Protein AF-A0A6C0DRL9-F1 (afdb_monomer_lite)

Foldseek 3Di:
DQKDWDDDPPDQFIWIWGDDDPVCVVDPPCPDDGDTPGDGHHPVVNVVVVVVVVCVVPPVVDDDDDPDD

Structure (mmCIF, N/CA/C/O backbone):
data_AF-A0A6C0DRL9-F1
#
_entry.id   AF-A0A6C0DRL9-F1
#
loop_
_atom_site.group_PDB
_atom_site.id
_atom_site.type_symbol
_atom_site.label_atom_id
_atom_site.label_alt_id
_atom_site.label_comp_id
_atom_site.label_asym_id
_atom_site.label_entity_id
_atom_site.label_seq_id
_atom_site.pdbx_PDB_ins_code
_atom_site.Cartn_x
_atom_site.Cartn_y
_atom_site.Cartn_z
_atom_site.occupancy
_atom_site.B_iso_or_equiv
_atom_site.auth_seq_id
_atom_site.auth_comp_id
_atom_site.auth_asym_id
_atom_site.auth_atom_id
_atom_site.pdbx_PDB_model_num
ATOM 1 N N . MET A 1 1 ? 9.432 -5.273 3.955 1.00 62.25 1 MET A N 1
ATOM 2 C CA . MET A 1 1 ? 8.538 -4.587 2.996 1.00 62.25 1 MET A CA 1
ATOM 3 C C . MET A 1 1 ? 8.617 -3.074 3.157 1.00 62.25 1 MET A C 1
ATOM 5 O O . MET A 1 1 ? 8.389 -2.602 4.270 1.00 62.25 1 MET A O 1
ATOM 9 N N . PRO A 1 2 ? 8.955 -2.335 2.084 1.00 78.88 2 PRO A N 1
ATOM 10 C CA . PRO A 1 2 ? 9.077 -0.872 2.085 1.00 78.88 2 PRO A CA 1
ATOM 11 C C . PRO A 1 2 ? 7.727 -0.140 2.108 1.00 78.88 2 PRO A C 1
ATOM 13 O O . PRO A 1 2 ? 7.695 1.046 2.410 1.00 78.88 2 PRO A O 1
ATOM 16 N N . TYR A 1 3 ? 6.615 -0.838 1.861 1.00 88.44 3 TYR A N 1
ATOM 17 C CA . TYR A 1 3 ? 5.252 -0.307 1.936 1.00 88.44 3 TYR A CA 1
ATOM 18 C C . TYR A 1 3 ? 4.413 -1.152 2.893 1.00 88.44 3 TYR A C 1
ATOM 20 O O . TYR A 1 3 ? 4.574 -2.375 2.941 1.00 88.44 3 TYR A O 1
ATOM 28 N N . ILE A 1 4 ? 3.533 -0.507 3.656 1.00 90.25 4 ILE A N 1
ATOM 29 C CA . ILE A 1 4 ? 2.649 -1.150 4.632 1.00 90.25 4 ILE A CA 1
ATOM 30 C C . ILE A 1 4 ? 1.220 -0.635 4.483 1.00 90.25 4 ILE A C 1
ATOM 32 O O . ILE A 1 4 ? 1.008 0.548 4.216 1.00 90.25 4 ILE A O 1
ATOM 36 N N . SER A 1 5 ? 0.249 -1.518 4.710 1.00 92.56 5 SER A N 1
ATOM 37 C CA . SER A 1 5 ? -1.155 -1.151 4.893 1.00 92.56 5 SER A CA 1
ATOM 38 C C . SER A 1 5 ? -1.553 -1.286 6.361 1.00 92.56 5 SER A C 1
ATOM 40 O O . SER A 1 5 ? -1.199 -2.284 6.991 1.00 92.56 5 SER A O 1
ATOM 42 N N . ARG A 1 6 ? -2.332 -0.346 6.902 1.00 91.56 6 ARG A N 1
ATOM 43 C CA . ARG A 1 6 ? -2.866 -0.415 8.272 1.00 91.56 6 ARG A CA 1
ATOM 44 C C . ARG A 1 6 ? -4.353 -0.065 8.292 1.00 91.56 6 ARG A C 1
ATOM 46 O O . ARG A 1 6 ? -4.759 0.906 7.667 1.00 91.56 6 ARG A O 1
ATOM 53 N N . LYS A 1 7 ? -5.154 -0.813 9.058 1.00 93.44 7 LYS A N 1
ATOM 54 C CA . LYS A 1 7 ? -6.552 -0.446 9.339 1.00 93.44 7 LYS A CA 1
ATOM 55 C C . LYS A 1 7 ? -6.599 0.791 10.240 1.00 93.44 7 LYS A C 1
ATOM 57 O O . LYS A 1 7 ? -5.900 0.850 11.257 1.00 93.44 7 LYS A O 1
ATOM 62 N N . ILE A 1 8 ? -7.407 1.777 9.867 1.00 93.38 8 ILE A N 1
ATOM 63 C CA . ILE A 1 8 ? -7.607 2.980 10.678 1.00 93.38 8 ILE A CA 1
ATOM 64 C C . ILE A 1 8 ? -8.512 2.634 11.863 1.00 93.38 8 ILE A C 1
ATOM 66 O O . ILE A 1 8 ? -9.520 1.947 11.712 1.00 93.38 8 ILE A O 1
ATOM 70 N N . ARG A 1 9 ? -8.148 3.097 13.062 1.00 91.38 9 ARG A N 1
ATOM 71 C CA . ARG A 1 9 ? -8.955 2.866 14.267 1.00 91.38 9 ARG A CA 1
ATOM 72 C C . ARG A 1 9 ? -10.291 3.604 14.130 1.00 91.38 9 ARG A C 1
ATOM 74 O O . ARG A 1 9 ? -10.301 4.763 13.730 1.00 91.38 9 ARG A O 1
ATOM 81 N N . GLY A 1 10 ? -11.396 2.923 14.430 1.00 92.44 10 GLY A N 1
ATOM 82 C CA . GLY A 1 10 ? -12.745 3.498 14.345 1.00 92.44 10 GLY 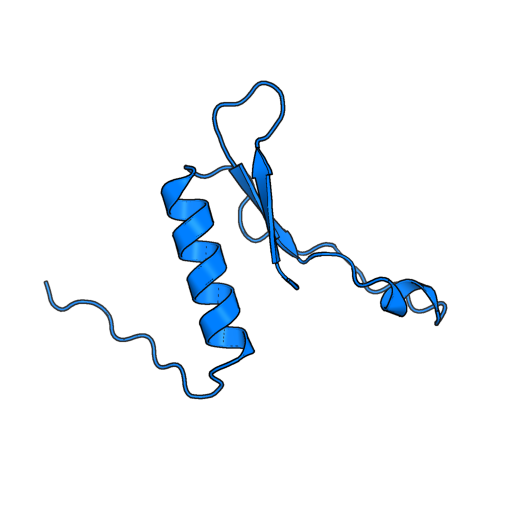A CA 1
ATOM 83 C C . GLY A 1 10 ? -13.291 3.689 12.925 1.00 92.44 10 GLY A C 1
ATOM 84 O O . GLY A 1 10 ? -14.366 4.252 12.773 1.00 92.44 10 GLY A O 1
ATOM 85 N N . LYS A 1 11 ? -12.587 3.234 11.875 1.00 91.81 11 LYS A N 1
ATOM 86 C CA . LYS A 1 11 ? -13.069 3.301 10.485 1.00 91.81 11 LYS A CA 1
ATOM 87 C C . LYS A 1 11 ? -12.924 1.948 9.795 1.00 91.81 11 LYS A C 1
ATOM 89 O O . LYS A 1 11 ? -11.951 1.225 10.021 1.00 91.81 11 LYS A O 1
ATOM 94 N N . ASN A 1 12 ? -13.851 1.610 8.900 1.00 92.25 12 ASN A N 1
ATOM 95 C CA . ASN A 1 12 ? -13.757 0.396 8.083 1.00 92.25 12 ASN A CA 1
ATOM 96 C C . ASN A 1 12 ? -12.885 0.601 6.830 1.00 92.25 12 ASN A C 1
ATOM 98 O O . ASN A 1 12 ? -13.265 0.241 5.720 1.00 92.25 12 ASN A O 1
ATOM 102 N N . CYS A 1 13 ? -11.720 1.231 6.986 1.00 94.50 13 CYS A N 1
ATOM 103 C CA . CYS A 1 13 ? -10.812 1.465 5.870 1.00 94.50 13 CYS A CA 1
ATOM 104 C C . CYS A 1 13 ? -9.341 1.315 6.252 1.00 94.50 13 CYS A C 1
ATOM 106 O O . CYS A 1 13 ? -8.959 1.282 7.426 1.00 94.50 13 CYS A O 1
ATOM 108 N N . TYR A 1 14 ? -8.517 1.195 5.218 1.00 95.31 14 TYR A N 1
ATOM 109 C CA . TYR A 1 14 ? -7.092 0.919 5.276 1.00 95.31 14 TYR A CA 1
ATOM 110 C C . TYR A 1 14 ? -6.302 2.086 4.681 1.00 95.31 14 TYR A C 1
ATOM 112 O O . TYR A 1 14 ? -6.686 2.649 3.655 1.00 95.31 14 TYR A O 1
ATOM 120 N N . SER A 1 15 ? -5.186 2.431 5.315 1.00 93.19 15 SER A N 1
ATOM 121 C CA . SER A 1 15 ? -4.210 3.394 4.806 1.00 93.19 15 SER A CA 1
ATOM 122 C C . SER A 1 15 ? -2.972 2.674 4.287 1.00 93.19 15 SER A C 1
ATOM 124 O O . SER A 1 15 ? -2.532 1.699 4.899 1.00 93.19 15 SER A O 1
ATOM 126 N N . VAL A 1 16 ? -2.395 3.146 3.179 1.00 93.25 16 VAL A N 1
ATOM 127 C CA . VAL A 1 16 ? -1.144 2.622 2.608 1.00 93.25 16 VAL A CA 1
ATOM 128 C C . VAL A 1 16 ? -0.046 3.670 2.739 1.00 93.25 16 VAL A C 1
ATOM 130 O O . VAL A 1 16 ? -0.201 4.820 2.326 1.00 93.25 16 VAL A O 1
ATOM 133 N N . THR A 1 17 ? 1.082 3.280 3.331 1.00 91.12 17 THR A N 1
ATOM 134 C CA . THR A 1 17 ? 2.192 4.190 3.654 1.00 91.12 17 THR A CA 1
ATOM 135 C C . THR A 1 17 ? 3.550 3.553 3.381 1.00 91.12 17 THR A C 1
ATOM 137 O O . THR A 1 17 ? 3.693 2.328 3.412 1.00 91.12 17 THR A O 1
ATOM 140 N N . LYS A 1 18 ? 4.575 4.380 3.142 1.00 87.25 18 LYS A N 1
ATOM 141 C CA . LYS A 1 18 ? 5.971 3.918 3.104 1.00 87.25 18 LYS A CA 1
ATOM 142 C C . LYS A 1 18 ? 6.439 3.567 4.523 1.00 87.25 18 LYS A C 1
ATOM 144 O O . LYS A 1 18 ? 6.304 4.367 5.453 1.00 87.25 18 LYS A O 1
ATOM 149 N N . LYS A 1 19 ? 7.002 2.372 4.708 1.00 81.75 19 LYS A N 1
ATOM 150 C CA . LYS A 1 19 ? 7.627 1.943 5.963 1.00 81.75 19 LYS A CA 1
ATOM 151 C C . LYS A 1 19 ? 8.865 2.803 6.205 1.00 81.75 19 LYS A C 1
ATOM 153 O O . LYS A 1 19 ? 9.724 2.907 5.334 1.00 81.75 19 LYS A O 1
ATOM 158 N N . LYS A 1 20 ? 8.990 3.375 7.404 1.00 72.75 20 LYS A N 1
ATOM 159 C CA . LYS A 1 20 ? 10.244 4.015 7.824 1.00 72.75 20 LYS A CA 1
ATOM 160 C C . LYS A 1 20 ? 11.346 2.953 7.876 1.00 72.75 20 LYS A C 1
ATOM 162 O O . LYS A 1 20 ? 11.178 1.938 8.558 1.00 72.75 20 LYS A O 1
ATOM 167 N N . SER A 1 21 ? 12.446 3.166 7.156 1.00 66.81 21 SER A N 1
ATOM 168 C CA . SER A 1 21 ? 13.627 2.310 7.278 1.00 66.81 21 SER A CA 1
ATOM 169 C C . SER A 1 21 ? 14.305 2.585 8.629 1.00 66.81 21 SER A C 1
ATOM 171 O O . SER A 1 21 ? 14.310 3.723 9.099 1.00 66.81 21 SER A O 1
ATOM 173 N N . LYS A 1 22 ? 14.861 1.552 9.280 1.00 58.34 22 LYS A N 1
ATOM 174 C CA . LYS A 1 22 ? 15.650 1.724 10.516 1.00 58.34 22 LYS A CA 1
ATOM 175 C C . LYS A 1 22 ? 16.977 2.459 10.244 1.00 58.34 22 LYS A C 1
ATOM 177 O O . LYS A 1 22 ? 17.496 3.110 11.142 1.00 58.34 22 LYS A O 1
ATOM 182 N N . ASN A 1 23 ? 17.466 2.420 9.002 1.00 54.31 23 ASN A N 1
ATOM 183 C CA . ASN A 1 23 ? 18.731 3.028 8.581 1.00 54.31 23 ASN A CA 1
ATOM 184 C C . ASN A 1 23 ? 18.617 4.547 8.358 1.00 54.31 23 ASN A C 1
ATOM 186 O O . ASN A 1 23 ? 19.603 5.256 8.520 1.00 54.31 23 ASN A O 1
ATOM 190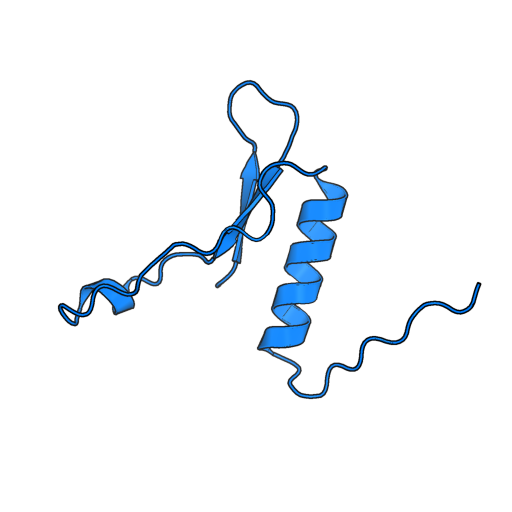 N N . SER A 1 24 ? 17.411 5.070 8.102 1.00 52.78 24 SER A N 1
ATOM 191 C CA . SER A 1 24 ? 17.140 6.517 7.988 1.00 52.78 24 SER A CA 1
ATOM 192 C C . SER A 1 24 ? 17.306 7.283 9.312 1.00 52.78 24 SER A C 1
ATOM 194 O O . SER A 1 24 ? 17.172 8.498 9.334 1.00 52.78 24 SER A O 1
ATOM 196 N N . LYS A 1 25 ? 17.557 6.583 10.429 1.00 52.69 25 LYS A N 1
ATOM 197 C CA . LYS A 1 25 ? 17.849 7.175 11.745 1.00 52.69 25 LYS A CA 1
ATOM 198 C C . LYS A 1 25 ? 19.350 7.357 12.015 1.00 52.69 25 LYS A C 1
ATOM 200 O O . LYS A 1 25 ? 19.685 8.037 12.973 1.00 52.69 25 LYS A O 1
ATOM 205 N N . LYS A 1 26 ? 20.229 6.711 11.232 1.00 52.69 26 LYS A N 1
ATOM 206 C CA . LYS A 1 26 ? 21.673 6.605 11.527 1.00 52.69 26 LYS A CA 1
ATOM 207 C C . LYS A 1 26 ? 22.469 7.842 11.105 1.00 52.69 26 LYS A C 1
ATOM 209 O O . LYS A 1 26 ? 23.459 8.177 11.737 1.00 52.69 26 LYS A O 1
ATOM 214 N N . ASN A 1 27 ? 21.995 8.541 10.082 1.00 51.16 27 ASN A N 1
ATOM 215 C CA . ASN A 1 27 ? 22.534 9.828 9.671 1.00 51.16 27 ASN A CA 1
ATOM 216 C C . ASN A 1 27 ? 21.481 10.863 10.072 1.00 51.16 27 ASN A C 1
ATOM 218 O O . ASN A 1 27 ? 20.310 10.642 9.772 1.00 51.16 27 ASN A O 1
ATOM 222 N N . ASN A 1 28 ? 21.852 11.972 10.715 1.00 53.56 28 ASN A N 1
ATOM 223 C CA . ASN A 1 28 ? 20.962 13.076 11.129 1.00 53.56 28 ASN A CA 1
ATOM 224 C C . ASN A 1 28 ? 20.300 13.826 9.943 1.00 53.56 28 ASN A C 1
ATOM 226 O O . ASN A 1 28 ? 20.073 15.031 9.980 1.00 53.56 28 ASN A O 1
ATOM 230 N N . LYS A 1 29 ? 20.000 13.127 8.848 1.00 53.06 29 LYS A N 1
ATOM 231 C CA . LYS A 1 29 ? 19.303 13.611 7.670 1.00 53.06 29 LYS A CA 1
ATOM 232 C C . LYS A 1 29 ? 17.834 13.264 7.858 1.00 53.06 29 LYS A C 1
ATOM 234 O O . LYS A 1 29 ? 17.427 12.118 7.691 1.00 53.06 29 LYS A O 1
ATOM 239 N N . SER A 1 30 ? 17.054 14.266 8.255 1.00 49.34 30 SER A N 1
ATOM 240 C CA . SER A 1 30 ? 15.594 14.212 8.312 1.00 49.34 30 SER A CA 1
ATOM 241 C C . SER A 1 30 ? 15.057 13.790 6.940 1.00 49.34 30 SER A C 1
AT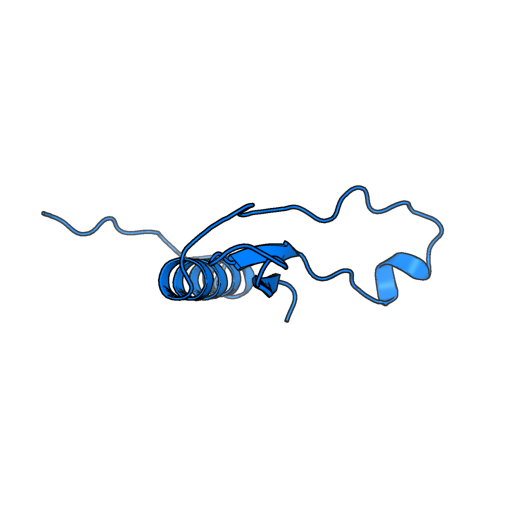OM 243 O O . SER A 1 30 ? 14.869 14.616 6.048 1.00 49.34 30 SER A O 1
ATOM 245 N N . GLU A 1 31 ? 14.879 12.483 6.728 1.00 54.47 31 GLU A N 1
ATOM 246 C CA . GLU A 1 31 ? 14.244 11.950 5.528 1.00 54.47 31 GLU A CA 1
ATOM 247 C C . GLU A 1 31 ? 12.755 12.278 5.657 1.00 54.47 31 GLU A C 1
ATOM 249 O O . GLU A 1 31 ? 11.958 11.559 6.273 1.00 54.47 31 GLU A O 1
ATOM 254 N N . LYS A 1 32 ? 12.439 13.489 5.189 1.00 51.94 32 LYS A N 1
ATOM 255 C CA . LYS A 1 32 ? 11.128 14.113 5.231 1.00 51.94 32 LYS A CA 1
ATOM 256 C C . LYS A 1 32 ? 10.092 13.135 4.684 1.00 51.94 32 LYS A C 1
ATOM 258 O O . LYS A 1 32 ? 10.105 12.746 3.523 1.00 51.94 32 LYS A O 1
ATOM 263 N N . ASN A 1 33 ? 9.147 12.849 5.571 1.00 56.75 33 ASN A N 1
ATOM 264 C CA . ASN A 1 33 ? 7.781 12.437 5.296 1.00 56.75 33 ASN A CA 1
ATOM 265 C C . ASN A 1 33 ? 7.576 10.955 4.961 1.00 56.75 33 ASN A C 1
ATOM 267 O O . ASN A 1 33 ? 7.924 10.438 3.905 1.00 56.75 33 ASN A O 1
ATOM 271 N N . LYS A 1 34 ? 6.876 10.276 5.882 1.00 67.44 34 LYS A N 1
ATOM 272 C CA . LYS A 1 34 ? 6.139 9.048 5.574 1.00 67.44 34 LYS A CA 1
ATOM 273 C C . LYS A 1 34 ? 5.182 9.380 4.428 1.00 67.44 34 LYS A C 1
ATOM 275 O O . LYS A 1 34 ? 4.151 10.000 4.669 1.00 67.44 34 LYS A O 1
ATOM 280 N N . THR A 1 35 ? 5.517 8.999 3.202 1.00 81.00 35 THR A N 1
ATOM 281 C CA . THR A 1 35 ? 4.619 9.207 2.066 1.00 81.00 35 THR A CA 1
ATOM 282 C C . THR A 1 35 ? 3.362 8.372 2.292 1.00 81.00 35 THR A C 1
ATOM 284 O O . THR A 1 35 ? 3.439 7.150 2.478 1.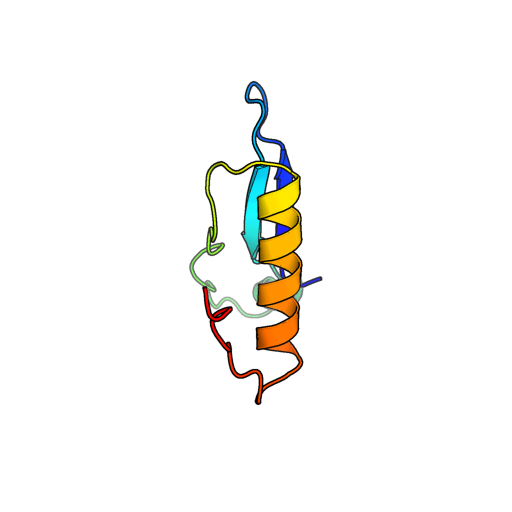00 81.00 35 THR A O 1
ATOM 287 N N . VAL A 1 36 ? 2.215 9.047 2.348 1.00 85.00 36 VAL A N 1
ATOM 288 C CA . VAL A 1 36 ? 0.899 8.413 2.439 1.00 85.00 36 VAL A CA 1
ATOM 289 C C . VAL A 1 36 ? 0.377 8.268 1.019 1.00 85.00 36 VAL A C 1
ATOM 291 O O . VAL A 1 36 ? 0.074 9.265 0.374 1.00 85.00 36 VAL A O 1
ATOM 294 N N . PHE A 1 37 ? 0.291 7.032 0.535 1.00 88.31 37 PHE A N 1
ATOM 295 C CA . PHE A 1 37 ? -0.196 6.731 -0.815 1.00 88.31 37 PHE A CA 1
ATOM 296 C C . PHE A 1 37 ? -1.717 6.643 -0.861 1.00 88.31 37 PHE A C 1
ATOM 298 O O . PHE A 1 37 ? -2.331 6.895 -1.891 1.00 88.31 37 PHE A O 1
ATOM 305 N N . SER A 1 38 ? -2.335 6.272 0.258 1.00 90.81 38 SER A N 1
ATOM 306 C CA . SER A 1 38 ? -3.780 6.322 0.415 1.00 90.81 38 SER A CA 1
ATOM 307 C C . SER A 1 38 ? -4.151 6.518 1.878 1.00 90.81 38 SER A C 1
ATOM 309 O O . SER A 1 38 ? -3.610 5.863 2.775 1.00 90.81 38 SER A O 1
ATOM 311 N N . LYS A 1 39 ? -5.064 7.462 2.132 1.00 89.81 39 LYS A N 1
ATOM 312 C CA . LYS A 1 39 ? -5.538 7.766 3.487 1.00 89.81 39 LYS A CA 1
ATOM 313 C C . LYS A 1 39 ? -6.600 6.771 3.947 1.00 89.81 39 LYS A C 1
ATOM 315 O O . LYS A 1 39 ? -6.544 6.356 5.094 1.00 89.81 39 LYS A O 1
ATOM 320 N N . CYS A 1 40 ? -7.538 6.387 3.081 1.00 92.12 40 CYS A N 1
ATOM 321 C CA . CYS A 1 40 ? -8.660 5.509 3.417 1.00 92.12 40 CYS A CA 1
ATOM 322 C C . CYS A 1 40 ? -9.105 4.759 2.152 1.00 92.12 40 CYS A C 1
ATOM 324 O O . CYS A 1 40 ? -9.527 5.379 1.184 1.00 92.12 40 CYS A O 1
ATOM 326 N N . THR A 1 41 ? -8.943 3.436 2.139 1.00 94.69 41 THR A N 1
ATOM 327 C CA . THR A 1 41 ? -9.293 2.540 1.020 1.00 94.69 41 THR A CA 1
ATOM 328 C C . THR A 1 41 ? -9.856 1.218 1.540 1.00 94.69 41 THR A C 1
ATOM 330 O O . THR A 1 41 ? -9.727 0.900 2.725 1.00 94.69 41 THR A O 1
ATOM 333 N N . THR A 1 42 ? -10.481 0.425 0.670 1.00 95.25 42 THR A N 1
ATOM 334 C CA . THR A 1 42 ? -10.901 -0.941 1.008 1.00 95.25 42 THR A CA 1
ATOM 335 C C . THR A 1 42 ? -9.689 -1.864 1.169 1.00 95.25 42 THR A C 1
ATOM 337 O O . THR A 1 42 ? -8.597 -1.592 0.664 1.00 95.25 42 THR A O 1
ATOM 340 N N . LYS A 1 43 ? -9.876 -2.994 1.862 1.00 93.06 43 LYS A N 1
ATOM 341 C CA . LYS A 1 43 ? -8.820 -4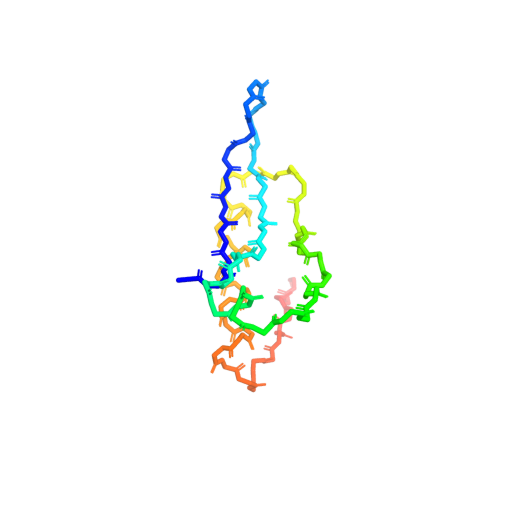.001 2.069 1.00 93.06 43 LYS A CA 1
ATOM 342 C C . LYS A 1 43 ? -8.236 -4.506 0.746 1.00 93.06 43 LYS A C 1
ATOM 344 O O . LYS A 1 43 ? -7.027 -4.708 0.639 1.00 93.06 43 LYS A O 1
ATOM 349 N N . GLU A 1 44 ? -9.091 -4.703 -0.253 1.00 94.81 44 GLU A N 1
ATOM 350 C CA . GLU A 1 44 ? -8.693 -5.177 -1.578 1.00 94.81 44 GLU A CA 1
ATOM 351 C C . GLU A 1 44 ? -7.887 -4.136 -2.344 1.00 94.81 44 GLU A C 1
ATOM 353 O O . GLU A 1 44 ? -6.808 -4.451 -2.845 1.00 94.81 44 GLU A O 1
ATOM 358 N N . ASN A 1 45 ? -8.348 -2.885 -2.372 1.00 95.12 45 ASN A N 1
ATOM 359 C CA . ASN A 1 45 ? -7.632 -1.812 -3.057 1.00 95.12 45 ASN A CA 1
ATOM 360 C C . ASN A 1 45 ? -6.282 -1.536 -2.390 1.00 95.12 45 ASN A C 1
ATOM 362 O O . ASN A 1 45 ? -5.282 -1.380 -3.087 1.00 95.12 45 ASN A O 1
ATOM 366 N N . ALA A 1 46 ? -6.210 -1.592 -1.057 1.00 93.88 46 ALA A N 1
ATOM 367 C CA . ALA A 1 46 ? -4.945 -1.503 -0.335 1.00 93.88 46 ALA A CA 1
ATOM 368 C C . ALA A 1 46 ? -3.974 -2.635 -0.725 1.00 93.88 46 ALA A C 1
ATOM 370 O O . ALA A 1 46 ? -2.785 -2.385 -0.922 1.00 93.88 46 ALA A O 1
ATOM 371 N N . ARG A 1 47 ? -4.463 -3.875 -0.886 1.00 93.69 47 ARG A N 1
ATOM 372 C CA . ARG A 1 47 ? -3.645 -5.007 -1.364 1.00 93.69 47 ARG A CA 1
ATOM 373 C C . ARG A 1 47 ? -3.168 -4.806 -2.802 1.00 93.69 47 ARG A C 1
ATOM 375 O O . ARG A 1 47 ? -1.976 -4.960 -3.056 1.00 93.69 47 ARG A O 1
ATOM 382 N N . LYS A 1 48 ? -4.062 -4.425 -3.721 1.00 93.69 48 LYS A N 1
ATOM 383 C CA . LYS A 1 48 ? -3.714 -4.131 -5.124 1.00 93.69 48 LYS A CA 1
ATOM 384 C C . LYS A 1 48 ? -2.657 -3.028 -5.206 1.00 93.69 48 LYS A C 1
ATOM 386 O O . LYS A 1 48 ? -1.647 -3.194 -5.882 1.00 93.69 48 LYS A O 1
ATOM 391 N N . GLN A 1 49 ? -2.832 -1.953 -4.438 1.00 93.12 49 GLN A N 1
ATOM 392 C CA . GLN A 1 49 ? -1.882 -0.846 -4.368 1.00 93.12 49 GLN A CA 1
ATOM 393 C C . GLN A 1 49 ? -0.517 -1.290 -3.825 1.00 93.12 49 GLN A C 1
ATOM 395 O O . GLN A 1 49 ? 0.512 -0.916 -4.379 1.00 93.12 49 GLN A O 1
ATOM 400 N N . LEU A 1 50 ? -0.477 -2.128 -2.781 1.00 91.75 50 LEU A N 1
ATOM 401 C CA . LEU A 1 50 ? 0.782 -2.690 -2.282 1.00 91.75 50 LEU A CA 1
ATOM 402 C C . LEU A 1 50 ? 1.499 -3.548 -3.329 1.00 91.75 50 LEU A C 1
ATOM 404 O O . LEU A 1 50 ? 2.723 -3.482 -3.420 1.00 91.75 50 LEU A O 1
ATOM 408 N N . ASN A 1 51 ? 0.760 -4.343 -4.101 1.00 90.81 51 ASN A N 1
ATOM 409 C CA . ASN A 1 51 ? 1.335 -5.173 -5.158 1.00 90.81 51 ASN A CA 1
ATOM 410 C C . ASN A 1 51 ? 1.898 -4.314 -6.292 1.00 90.81 51 ASN A C 1
ATOM 412 O O . ASN A 1 51 ? 3.035 -4.533 -6.699 1.00 90.81 51 ASN A O 1
ATOM 416 N N . LEU A 1 52 ? 1.160 -3.289 -6.724 1.00 90.75 52 LEU A N 1
ATOM 417 C CA . LEU A 1 52 ? 1.623 -2.338 -7.733 1.00 90.75 52 LEU A CA 1
ATOM 418 C C . LEU A 1 52 ? 2.899 -1.616 -7.285 1.00 90.75 52 LEU A C 1
ATOM 420 O O . LEU A 1 52 ? 3.881 -1.584 -8.017 1.00 90.75 52 LEU A O 1
ATOM 424 N N . LEU A 1 53 ? 2.921 -1.091 -6.057 1.00 89.50 53 LEU A N 1
ATOM 425 C CA . LEU A 1 53 ? 4.096 -0.401 -5.518 1.00 89.50 53 LEU A CA 1
ATOM 426 C C . LEU A 1 53 ? 5.321 -1.324 -5.434 1.00 89.50 53 LEU A C 1
ATOM 428 O O . LEU A 1 53 ? 6.444 -0.878 -5.648 1.00 89.50 53 LEU A O 1
ATOM 432 N N . ARG A 1 54 ? 5.127 -2.616 -5.143 1.00 88.25 54 ARG A N 1
ATOM 433 C CA . ARG A 1 54 ? 6.219 -3.602 -5.189 1.00 88.25 54 ARG A CA 1
ATOM 434 C C . ARG A 1 54 ? 6.676 -3.872 -6.616 1.00 88.25 54 ARG A C 1
ATOM 436 O O . ARG A 1 54 ? 7.878 -3.917 -6.840 1.00 88.25 54 ARG A O 1
ATOM 443 N N . ALA A 1 55 ? 5.745 -4.031 -7.553 1.00 88.19 55 ALA A N 1
ATOM 444 C CA . ALA A 1 55 ? 6.071 -4.246 -8.955 1.00 88.19 55 ALA A CA 1
ATOM 445 C C . ALA A 1 55 ? 6.905 -3.080 -9.498 1.00 88.19 55 ALA A C 1
ATOM 447 O O . ALA A 1 55 ? 7.982 -3.314 -10.021 1.00 88.19 55 ALA A O 1
ATOM 448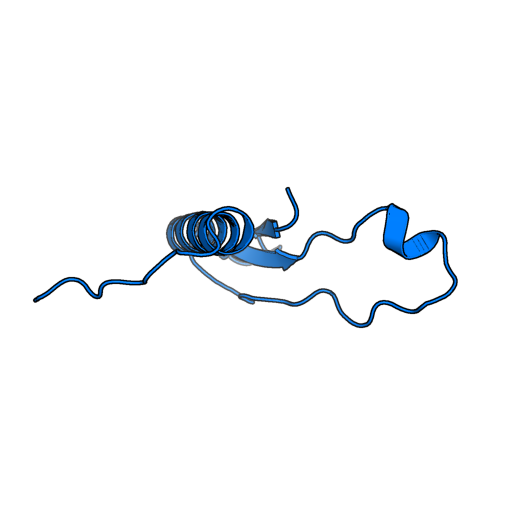 N N . LEU A 1 56 ? 6.489 -1.836 -9.254 1.00 86.75 56 LEU A N 1
ATOM 449 C CA . LEU A 1 56 ? 7.247 -0.646 -9.655 1.00 86.75 56 LEU A CA 1
ATOM 450 C C . LEU A 1 56 ? 8.643 -0.578 -9.011 1.00 86.75 56 LEU A C 1
ATOM 452 O O . LEU A 1 56 ? 9.591 -0.117 -9.636 1.00 86.75 56 LEU A O 1
ATOM 456 N N . GLN A 1 57 ? 8.784 -1.037 -7.764 1.00 85.75 57 GLN A N 1
ATOM 457 C CA . GLN A 1 57 ? 10.059 -0.992 -7.044 1.00 85.75 57 GLN A CA 1
ATOM 458 C C . GLN A 1 57 ? 11.071 -2.035 -7.543 1.00 85.75 57 GLN A C 1
ATOM 460 O O . GLN A 1 57 ? 12.268 -1.751 -7.567 1.00 85.75 57 GLN A O 1
ATOM 465 N N . TYR A 1 58 ? 10.612 -3.248 -7.862 1.00 88.12 58 TYR A N 1
ATOM 466 C CA . TYR A 1 58 ? 11.489 -4.376 -8.201 1.00 88.12 58 TYR A CA 1
ATOM 467 C C . TYR A 1 58 ? 11.573 -4.646 -9.707 1.00 88.12 58 TYR A C 1
ATOM 469 O O . TYR A 1 58 ? 12.609 -5.104 -10.179 1.00 88.12 58 TYR A O 1
ATOM 477 N N . ASN A 1 59 ? 10.542 -4.285 -10.472 1.00 87.62 59 ASN A N 1
ATOM 478 C CA . ASN A 1 59 ? 10.510 -4.394 -11.926 1.00 87.62 59 ASN A CA 1
ATOM 479 C C . ASN A 1 59 ? 10.606 -2.991 -12.531 1.00 87.62 59 ASN A C 1
ATOM 481 O O . ASN A 1 59 ? 9.597 -2.345 -12.802 1.00 87.62 59 ASN A O 1
ATOM 485 N N . LYS A 1 60 ? 11.835 -2.519 -12.768 1.00 80.75 60 LYS A N 1
ATOM 486 C CA . LYS A 1 60 ? 12.093 -1.184 -13.345 1.00 80.75 60 LYS A CA 1
ATOM 487 C C . LYS A 1 60 ? 11.450 -0.984 -14.725 1.00 80.75 60 LYS A C 1
ATOM 489 O O . LYS A 1 60 ? 11.093 0.134 -15.067 1.00 80.75 60 LYS A O 1
ATOM 494 N N . ASN A 1 61 ? 11.251 -2.072 -15.469 1.00 86.00 61 ASN A N 1
ATOM 495 C CA . ASN A 1 61 ? 10.622 -2.077 -16.792 1.00 86.00 61 ASN A CA 1
ATOM 496 C C . ASN A 1 61 ? 9.109 -2.340 -16.723 1.00 86.00 61 ASN A C 1
ATOM 498 O O . ASN A 1 61 ? 8.511 -2.783 -17.701 1.00 86.00 61 ASN A O 1
ATOM 502 N N . PHE A 1 62 ? 8.480 -2.157 -15.559 1.00 84.06 62 PHE A N 1
ATOM 503 C CA . PHE A 1 62 ? 7.040 -2.330 -15.433 1.00 84.06 62 PHE A CA 1
ATOM 504 C C . PHE A 1 62 ? 6.312 -1.294 -16.297 1.00 84.06 62 PHE A C 1
ATOM 506 O O . PHE A 1 62 ? 6.306 -0.104 -15.988 1.00 84.06 62 PHE A O 1
ATOM 513 N N . VAL A 1 63 ? 5.671 -1.765 -17.365 1.00 81.12 63 VAL A N 1
ATOM 514 C CA . VAL A 1 63 ? 4.803 -0.953 -18.218 1.00 81.12 63 VAL A CA 1
ATOM 515 C C . VAL A 1 63 ? 3.363 -1.249 -17.836 1.00 81.12 63 VAL A C 1
ATOM 517 O O . VAL A 1 63 ? 2.877 -2.369 -18.005 1.00 81.12 63 VAL A O 1
ATOM 520 N N . TYR A 1 64 ? 2.669 -0.240 -17.317 1.00 76.81 64 TYR A N 1
ATOM 521 C CA . TYR A 1 64 ? 1.236 -0.345 -17.087 1.00 76.81 64 TYR A CA 1
ATOM 522 C C . TYR A 1 64 ? 0.514 -0.392 -18.437 1.00 76.81 64 TYR A C 1
ATOM 524 O O . TYR A 1 64 ? 0.502 0.593 -19.172 1.00 76.81 64 TYR A O 1
ATOM 532 N N . ARG A 1 65 ? -0.082 -1.540 -18.767 1.00 81.50 65 ARG A N 1
ATOM 533 C CA . ARG A 1 65 ? -0.998 -1.677 -19.903 1.00 81.50 65 ARG A CA 1
ATOM 534 C C . ARG A 1 65 ? -2.416 -1.564 -19.359 1.00 81.50 65 ARG A C 1
ATOM 536 O O . ARG A 1 65 ? -2.817 -2.381 -18.530 1.00 81.50 65 ARG A O 1
ATOM 543 N N . SER A 1 66 ? -3.148 -0.530 -19.765 1.00 76.56 66 SER A N 1
ATOM 544 C CA . SER A 1 66 ? -4.556 -0.398 -19.394 1.00 76.56 66 SER A CA 1
ATOM 545 C C . SER A 1 66 ? -5.344 -1.569 -19.985 1.00 76.56 66 SER A C 1
ATOM 547 O O . SER A 1 66 ? -5.121 -1.888 -21.155 1.00 76.56 66 SER A O 1
ATOM 549 N N . PRO A 1 67 ? -6.257 -2.203 -19.228 1.00 77.94 67 PRO A N 1
ATOM 550 C CA . PRO A 1 67 ? -7.150 -3.194 -19.808 1.00 77.94 67 PRO A CA 1
ATOM 551 C C . PRO A 1 67 ? -7.974 -2.513 -20.905 1.00 77.94 67 PRO A C 1
ATOM 553 O O . PRO A 1 67 ? -8.621 -1.492 -20.661 1.00 77.94 67 PRO A O 1
ATOM 556 N N . THR A 1 68 ? -7.889 -3.045 -22.120 1.00 72.88 68 THR A N 1
ATOM 557 C CA . THR A 1 68 ? -8.800 -2.701 -23.212 1.00 72.88 68 THR A CA 1
ATOM 558 C C . THR A 1 68 ? -10.207 -3.100 -22.773 1.00 72.88 68 THR A C 1
ATOM 560 O O . THR A 1 68 ? -10.391 -4.225 -22.305 1.00 72.88 68 THR A O 1
ATOM 563 N N . LYS A 1 69 ? -11.142 -2.145 -22.819 1.00 59.53 69 LYS A N 1
ATOM 564 C CA . LYS A 1 69 ? -12.549 -2.353 -22.454 1.00 59.53 69 LYS A CA 1
ATOM 565 C C . LYS A 1 69 ? -13.229 -3.335 -23.394 1.00 59.53 69 LYS A C 1
ATOM 567 O O . LYS A 1 69 ? -12.906 -3.277 -24.599 1.00 59.53 69 LYS A O 1
#

Sequence (69 aa):
MPYISRKIRGKNCYSVTKKKSKNSKKNNKSEKNKTVFSKCTTKENARKQLNLLRALQYNKNFVYRSPTK

Radius of gyration: 14.59 Å; chains: 1; bounding box: 36×19×38 Å

Organism: NCBI:txid1070528

Secondary structure (DSSP, 8-state):
--EEEEEPTTSS-EEEEEPPPSGGGTSS-------EEEEEE-HHHHHHHHHHHHHHHH-TT----PPP-

pLDDT: mean 80.9, std 14.83, range [49.34, 95.31]